Protein AF-A0A0F7FVS0-F1 (afdb_monomer)

Structure (mmCIF, N/CA/C/O backbone):
data_AF-A0A0F7FVS0-F1
#
_entry.id   AF-A0A0F7FVS0-F1
#
loop_
_atom_site.group_PDB
_atom_site.id
_atom_site.type_symbol
_atom_site.label_atom_id
_atom_site.label_alt_id
_atom_site.label_comp_id
_atom_site.label_asym_id
_atom_site.label_entity_id
_atom_site.label_seq_id
_atom_site.pdbx_PDB_ins_code
_atom_site.Cartn_x
_atom_site.Cartn_y
_atom_site.Cartn_z
_atom_site.occupancy
_atom_site.B_iso_or_equiv
_atom_site.auth_seq_id
_atom_site.auth_comp_id
_atom_site.auth_asym_id
_atom_site.auth_atom_id
_atom_site.pdbx_PDB_model_num
ATOM 1 N N . MET A 1 1 ? -10.730 -11.096 7.625 1.00 61.12 1 MET A N 1
ATOM 2 C CA . MET A 1 1 ? -10.002 -10.429 6.527 1.00 61.12 1 MET A CA 1
ATOM 3 C C . MET A 1 1 ? -10.163 -11.273 5.285 1.00 61.12 1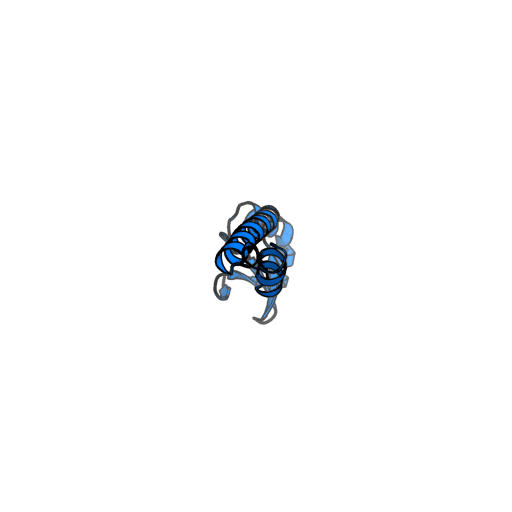 MET A C 1
ATOM 5 O O . MET A 1 1 ? -9.920 -12.472 5.347 1.00 61.12 1 MET A O 1
ATOM 9 N N . THR A 1 2 ? -10.629 -10.656 4.208 1.00 67.88 2 THR A N 1
ATOM 10 C CA . THR A 1 2 ? -10.782 -11.298 2.899 1.00 67.88 2 THR A CA 1
ATOM 11 C C . THR A 1 2 ? -9.528 -10.992 2.087 1.00 67.88 2 THR A C 1
ATOM 13 O O . THR A 1 2 ? -8.969 -9.907 2.224 1.00 67.88 2 THR A O 1
ATOM 16 N N . GLN A 1 3 ? -9.053 -11.934 1.279 1.00 69.75 3 GLN A N 1
ATOM 17 C CA . GLN A 1 3 ? -7.882 -11.733 0.426 1.00 69.75 3 GLN A CA 1
ATOM 18 C C . GLN A 1 3 ? -8.343 -11.530 -1.023 1.00 69.75 3 GLN A C 1
ATOM 20 O O . GLN A 1 3 ? -9.130 -12.325 -1.537 1.00 69.75 3 GLN A O 1
ATOM 25 N N . LEU A 1 4 ? -7.882 -10.459 -1.671 1.00 66.19 4 LEU A N 1
ATOM 26 C CA . LEU A 1 4 ? -8.157 -10.141 -3.074 1.00 66.19 4 LEU A CA 1
ATOM 27 C C . LEU A 1 4 ? -6.846 -10.182 -3.862 1.00 66.19 4 LEU A C 1
ATOM 29 O O . LEU A 1 4 ? -6.116 -9.197 -3.940 1.00 66.19 4 LEU A O 1
ATOM 33 N N . GLY A 1 5 ? -6.542 -11.344 -4.445 1.00 73.31 5 GLY A N 1
ATOM 34 C CA . GLY A 1 5 ? -5.258 -11.567 -5.111 1.00 73.31 5 GLY A CA 1
ATOM 35 C C . GLY A 1 5 ? -4.099 -11.530 -4.101 1.00 73.31 5 GLY A C 1
ATOM 36 O O . GLY A 1 5 ? -4.167 -12.263 -3.109 1.00 73.31 5 GLY A O 1
ATOM 37 N N . PRO A 1 6 ? -3.046 -10.717 -4.319 1.00 73.19 6 PRO A N 1
ATOM 38 C CA . PRO A 1 6 ? -1.963 -10.564 -3.344 1.00 73.19 6 PRO A CA 1
ATOM 39 C C . PRO A 1 6 ? -2.369 -9.704 -2.136 1.00 73.19 6 PRO A C 1
ATOM 41 O O . PRO A 1 6 ? -1.712 -9.748 -1.104 1.00 73.19 6 PRO A O 1
ATOM 44 N N . TRP A 1 7 ? -3.471 -8.952 -2.223 1.00 78.94 7 TRP A N 1
ATOM 45 C CA . TRP A 1 7 ? -3.795 -7.932 -1.231 1.00 78.94 7 TRP A CA 1
ATOM 46 C C . TRP A 1 7 ? -4.716 -8.436 -0.125 1.00 78.94 7 TRP A C 1
ATOM 48 O O . TRP A 1 7 ? -5.760 -9.051 -0.371 1.00 78.94 7 TRP A O 1
ATOM 58 N N . ALA A 1 8 ? -4.378 -8.074 1.110 1.00 86.31 8 ALA A N 1
ATOM 59 C CA . ALA A 1 8 ? -5.337 -8.058 2.203 1.00 86.31 8 ALA A CA 1
ATOM 60 C C . ALA A 1 8 ? -6.427 -7.014 1.913 1.00 86.31 8 ALA A C 1
ATOM 62 O O . ALA A 1 8 ? -6.109 -5.903 1.501 1.00 86.31 8 ALA A O 1
ATOM 63 N N . ALA A 1 9 ? -7.699 -7.347 2.135 1.00 89.50 9 ALA A N 1
ATOM 64 C CA . ALA A 1 9 ? -8.820 -6.451 1.866 1.00 89.50 9 ALA A CA 1
ATOM 65 C C . ALA A 1 9 ? -9.636 -6.134 3.126 1.00 89.50 9 ALA A C 1
ATOM 67 O O . ALA A 1 9 ? -9.939 -7.020 3.937 1.00 89.50 9 ALA A O 1
ATOM 68 N N . ILE A 1 10 ? -10.013 -4.862 3.246 1.00 90.75 10 ILE A N 1
ATOM 69 C CA . ILE A 1 10 ? -10.884 -4.302 4.283 1.00 90.75 10 ILE A CA 1
ATOM 70 C C . ILE A 1 10 ? -11.987 -3.476 3.604 1.00 90.75 10 ILE A C 1
ATOM 72 O O . ILE A 1 10 ? -11.742 -2.834 2.579 1.00 90.75 10 ILE A O 1
ATOM 76 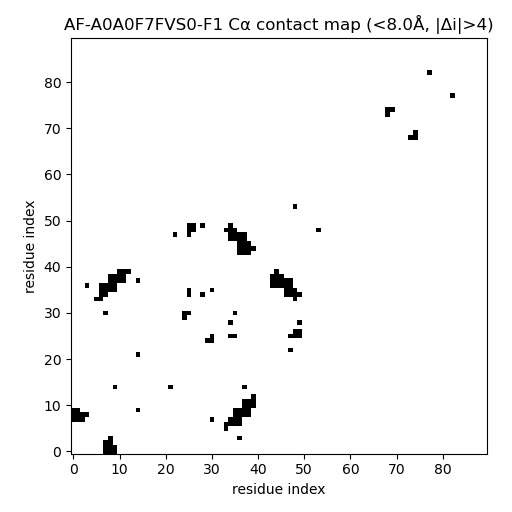N N . ASP A 1 11 ? -13.212 -3.515 4.133 1.00 92.38 11 ASP A N 1
ATOM 77 C CA . ASP A 1 11 ? -14.285 -2.638 3.656 1.00 92.38 11 ASP A CA 1
ATOM 78 C C . ASP A 1 11 ? -14.010 -1.187 4.076 1.00 92.38 11 ASP A C 1
ATOM 80 O O . ASP A 1 11 ? -13.503 -0.918 5.161 1.00 92.38 11 ASP A O 1
ATOM 84 N N . VAL A 1 12 ? -14.301 -0.231 3.202 1.00 92.44 12 VAL A N 1
ATOM 85 C CA . VAL A 1 12 ? -14.001 1.183 3.420 1.00 92.44 12 VAL A CA 1
ATOM 86 C C . VAL A 1 12 ? -14.797 1.779 4.583 1.00 92.44 12 VAL A C 1
ATOM 88 O O . VAL A 1 12 ? -14.298 2.704 5.221 1.00 92.44 12 VAL A O 1
ATOM 91 N N . GLU A 1 13 ? -15.994 1.265 4.885 1.00 91.06 13 GLU A N 1
ATOM 92 C CA . GLU A 1 13 ? -16.738 1.682 6.079 1.00 91.06 13 GLU A CA 1
ATOM 93 C C . GLU A 1 13 ? -16.034 1.173 7.341 1.00 91.06 13 GLU A C 1
ATOM 95 O O . GLU A 1 13 ? -15.748 1.967 8.236 1.00 91.06 13 GLU A O 1
ATOM 100 N N . ASP A 1 14 ? -15.625 -0.101 7.352 1.00 89.56 14 ASP A N 1
ATOM 101 C CA . ASP A 1 14 ? -14.855 -0.687 8.455 1.00 89.56 14 ASP A CA 1
ATOM 102 C C . ASP A 1 14 ? -13.493 -0.005 8.628 1.00 89.56 14 ASP A C 1
ATOM 104 O O . ASP A 1 14 ? -12.987 0.104 9.738 1.00 89.56 14 ASP A O 1
ATOM 108 N N . ALA A 1 15 ? -12.854 0.447 7.546 1.00 89.06 15 ALA A N 1
ATOM 109 C CA . ALA A 1 15 ? -11.593 1.183 7.617 1.00 89.06 15 ALA A CA 1
ATOM 110 C C . ALA A 1 15 ? -11.769 2.582 8.211 1.00 89.06 15 ALA A C 1
ATOM 112 O O . ALA A 1 15 ? -10.835 3.107 8.813 1.00 89.06 15 ALA A O 1
ATOM 113 N N . ARG A 1 16 ? -12.938 3.205 8.026 1.00 88.69 16 ARG A N 1
ATOM 114 C CA . ARG A 1 16 ? -13.174 4.600 8.414 1.00 88.69 16 ARG A CA 1
ATOM 115 C C . ARG A 1 16 ? -13.098 4.794 9.922 1.00 88.69 16 ARG A C 1
ATOM 117 O O . ARG A 1 16 ? -12.542 5.793 10.371 1.00 88.69 16 ARG A O 1
ATOM 124 N N . ASP A 1 17 ? -13.601 3.822 10.674 1.00 89.44 17 ASP A N 1
ATOM 125 C CA . ASP A 1 17 ? -13.670 3.882 12.136 1.00 89.44 17 ASP A CA 1
ATOM 126 C C . ASP A 1 17 ? -12.314 3.621 12.817 1.00 89.44 17 ASP A C 1
ATOM 128 O O . ASP A 1 17 ? -12.094 4.043 13.948 1.00 89.44 17 ASP A O 1
ATOM 132 N N . GLN A 1 18 ? -11.376 2.987 12.111 1.00 89.44 18 GLN A N 1
ATOM 133 C CA . GLN A 1 18 ? -10.056 2.566 12.614 1.00 89.44 18 GLN A CA 1
ATOM 134 C C . GLN A 1 18 ? -8.917 3.068 11.715 1.00 89.44 18 GLN A C 1
ATOM 136 O O . GLN A 1 18 ? -7.825 2.500 11.698 1.00 89.44 18 GLN A O 1
ATOM 141 N N . LEU A 1 19 ? -9.150 4.144 10.954 1.00 88.00 19 LEU A N 1
ATOM 142 C CA . LEU A 1 19 ? -8.192 4.648 9.968 1.00 88.00 19 LEU A CA 1
ATOM 143 C C . LEU A 1 19 ? -6.808 4.958 10.575 1.00 88.00 19 LEU A C 1
ATOM 145 O O . LEU A 1 19 ? -5.816 4.568 9.964 1.00 88.00 19 LEU A O 1
ATOM 149 N N . PRO A 1 20 ? -6.688 5.585 11.766 1.00 90.56 20 PRO A N 1
ATOM 150 C CA . PRO A 1 20 ? -5.379 5.848 12.368 1.00 90.56 20 PRO A CA 1
ATOM 151 C C . PRO A 1 20 ? -4.598 4.568 12.693 1.00 90.56 20 PRO A C 1
ATOM 153 O O . PRO A 1 20 ? -3.414 4.465 12.380 1.00 90.56 20 PRO A O 1
ATOM 156 N N . GLU A 1 21 ? -5.264 3.570 13.273 1.00 90.38 21 GLU A N 1
ATOM 157 C CA . GLU A 1 21 ? -4.651 2.279 13.609 1.00 90.38 21 GLU A CA 1
ATOM 158 C C . GLU A 1 21 ? -4.311 1.483 12.349 1.00 90.38 21 GLU A C 1
ATOM 160 O O . GLU A 1 21 ? -3.273 0.828 12.281 1.00 90.38 21 GLU A O 1
ATOM 165 N N . LEU A 1 22 ? -5.158 1.570 11.322 1.00 89.50 22 LEU A N 1
ATOM 166 C CA . LEU A 1 22 ? -4.914 0.951 10.029 1.00 89.50 22 LEU A CA 1
ATOM 167 C C . LEU A 1 22 ? -3.670 1.540 9.354 1.00 89.50 22 LEU A C 1
ATOM 169 O O . LEU A 1 22 ? -2.843 0.779 8.862 1.00 89.50 22 LEU A O 1
ATOM 173 N N . LEU A 1 23 ? -3.512 2.867 9.366 1.00 88.88 23 LEU A N 1
ATOM 174 C CA . LEU A 1 23 ? -2.333 3.542 8.819 1.00 88.88 23 LEU A CA 1
ATOM 175 C C . LEU A 1 23 ? -1.056 3.147 9.566 1.00 88.88 23 LEU A C 1
ATOM 177 O O . LEU A 1 23 ? -0.063 2.824 8.919 1.00 88.88 23 LEU A O 1
ATOM 181 N N . GLN A 1 24 ? -1.097 3.100 10.903 1.00 89.69 24 GLN A N 1
ATOM 182 C CA . GLN A 1 24 ? 0.046 2.645 11.700 1.00 89.69 24 GLN A CA 1
ATOM 183 C C . GLN A 1 24 ? 0.430 1.208 11.338 1.00 89.69 24 GLN A C 1
ATOM 185 O O . GLN A 1 24 ? 1.589 0.918 11.082 1.00 89.69 24 GLN A O 1
ATOM 190 N N . ARG A 1 25 ? -0.554 0.311 11.219 1.00 88.62 25 ARG A N 1
ATOM 191 C CA . ARG A 1 25 ? -0.317 -1.081 10.819 1.00 88.62 25 ARG A CA 1
ATOM 192 C C . ARG A 1 25 ? 0.258 -1.212 9.409 1.00 88.62 25 ARG A C 1
ATOM 194 O O . ARG A 1 25 ? 1.021 -2.140 9.163 1.00 88.62 25 ARG A O 1
ATOM 201 N N . VAL A 1 26 ? -0.122 -0.334 8.482 1.00 88.56 26 VAL A N 1
ATOM 202 C CA . VAL A 1 26 ? 0.466 -0.295 7.133 1.00 88.56 26 VAL A CA 1
ATOM 203 C C . VAL A 1 26 ? 1.931 0.135 7.198 1.00 88.56 26 VAL A C 1
ATOM 205 O O . VAL A 1 26 ? 2.759 -0.543 6.598 1.00 88.56 26 VAL A O 1
ATOM 208 N N . ALA A 1 27 ? 2.247 1.183 7.963 1.00 85.38 27 ALA A N 1
ATOM 209 C CA . ALA A 1 27 ? 3.622 1.646 8.178 1.00 85.38 27 ALA A CA 1
ATOM 210 C C . ALA A 1 27 ? 4.489 0.599 8.906 1.00 85.38 27 ALA A C 1
ATOM 212 O O . ALA A 1 27 ? 5.643 0.386 8.566 1.00 85.38 27 ALA A O 1
ATOM 213 N N . ASP A 1 28 ? 3.912 -0.140 9.855 1.00 87.31 28 ASP A N 1
ATOM 214 C CA . ASP A 1 28 ? 4.610 -1.216 10.569 1.00 87.31 28 ASP A CA 1
ATOM 215 C C . ASP A 1 28 ? 4.773 -2.496 9.713 1.00 87.31 28 ASP A C 1
ATOM 217 O O . ASP A 1 28 ? 5.280 -3.513 10.192 1.00 87.31 28 ASP A O 1
ATOM 221 N N . GLY A 1 29 ? 4.299 -2.496 8.460 1.00 81.62 29 GLY A N 1
ATOM 222 C CA . GLY A 1 29 ? 4.400 -3.639 7.550 1.00 81.62 29 GLY A CA 1
ATOM 223 C C . GLY A 1 29 ? 3.469 -4.810 7.889 1.00 81.62 29 GLY A C 1
ATOM 224 O O . GLY A 1 29 ? 3.673 -5.926 7.410 1.00 81.62 29 GLY A O 1
ATOM 225 N N . ALA A 1 30 ? 2.413 -4.593 8.679 1.00 83.12 30 ALA A N 1
ATOM 226 C CA . ALA A 1 30 ? 1.518 -5.655 9.152 1.00 83.12 30 ALA A CA 1
ATOM 227 C C . ALA A 1 30 ? 0.733 -6.371 8.034 1.00 83.12 30 ALA A C 1
ATOM 229 O O . ALA A 1 30 ? 0.133 -7.419 8.280 1.00 83.12 30 ALA A O 1
ATOM 230 N N . PHE A 1 31 ? 0.708 -5.805 6.825 1.00 79.31 31 PHE A N 1
ATOM 231 C CA . PHE A 1 31 ? 0.056 -6.373 5.641 1.00 79.31 31 PHE A CA 1
ATOM 232 C C . PHE A 1 31 ? 1.059 -6.872 4.586 1.00 79.31 31 PHE A C 1
ATOM 234 O O . PHE A 1 31 ? 0.673 -7.132 3.450 1.00 79.31 31 PHE A O 1
ATOM 241 N N . GLY A 1 32 ? 2.332 -7.036 4.960 1.00 72.88 32 GLY A N 1
ATOM 242 C CA . GLY A 1 32 ? 3.394 -7.453 4.048 1.00 72.88 32 GLY A CA 1
ATOM 243 C C . GLY A 1 32 ? 3.837 -6.339 3.098 1.00 72.88 32 GLY A C 1
ATOM 244 O O . GLY A 1 32 ? 3.679 -5.147 3.381 1.00 72.88 32 GLY A O 1
ATOM 245 N N . ASP A 1 33 ? 4.420 -6.733 1.967 1.00 67.75 33 ASP A N 1
ATOM 246 C CA . ASP A 1 33 ? 5.002 -5.797 0.997 1.00 67.75 33 ASP A CA 1
ATOM 247 C C . ASP A 1 33 ? 3.989 -5.123 0.078 1.00 67.75 33 ASP A C 1
ATOM 249 O O . ASP A 1 33 ? 4.263 -4.055 -0.461 1.00 67.75 33 ASP A O 1
ATOM 253 N N . ASP A 1 34 ? 2.777 -5.665 0.010 1.00 73.25 34 ASP A N 1
ATOM 254 C CA . ASP A 1 34 ? 1.775 -5.250 -0.967 1.00 73.25 34 ASP A CA 1
ATOM 255 C C . ASP A 1 34 ? 0.744 -4.239 -0.425 1.00 73.25 34 ASP A C 1
ATOM 257 O O . ASP A 1 34 ? -0.078 -3.720 -1.185 1.00 73.25 34 ASP A O 1
ATOM 261 N N . GLY A 1 35 ? 0.769 -3.945 0.881 1.00 85.19 35 GLY A N 1
ATOM 262 C CA . GLY A 1 35 ? -0.179 -3.040 1.539 1.00 85.19 35 GLY A CA 1
ATOM 263 C C . GLY A 1 35 ? -1.582 -3.632 1.732 1.00 85.19 35 GLY A C 1
ATOM 264 O O . GLY A 1 35 ? -1.773 -4.847 1.778 1.00 85.19 35 GLY A O 1
ATOM 265 N N . VAL A 1 36 ? -2.590 -2.766 1.890 1.00 90.69 36 VAL A N 1
ATOM 266 C CA . VAL A 1 36 ? -3.986 -3.169 2.148 1.00 90.69 36 VAL A CA 1
ATOM 267 C C . VAL A 1 36 ? -4.960 -2.499 1.181 1.00 90.69 36 VAL A C 1
ATOM 269 O O . VAL A 1 36 ? -4.943 -1.285 0.981 1.00 90.69 36 VAL A O 1
ATOM 272 N N . ALA A 1 37 ? -5.844 -3.292 0.581 1.00 92.38 37 ALA A N 1
ATOM 273 C CA . ALA A 1 37 ? -6.895 -2.826 -0.311 1.00 92.38 37 ALA A CA 1
ATOM 274 C C . ALA A 1 37 ? -8.127 -2.362 0.482 1.00 92.38 37 ALA A C 1
ATOM 276 O O . ALA A 1 37 ? -8.699 -3.111 1.276 1.00 92.38 37 ALA A O 1
ATOM 277 N N . LEU A 1 38 ? -8.573 -1.138 0.206 1.00 93.25 38 LEU A N 1
ATOM 278 C CA . LEU A 1 38 ? -9.866 -0.618 0.634 1.00 93.25 38 LEU A CA 1
ATOM 279 C C . LEU A 1 38 ? -10.921 -0.983 -0.402 1.00 93.25 38 LEU A C 1
ATOM 281 O O . LEU A 1 38 ? -10.776 -0.688 -1.593 1.00 93.25 38 LEU A O 1
ATOM 285 N N . THR A 1 39 ? -11.994 -1.611 0.059 1.00 93.44 39 THR A N 1
ATOM 286 C CA . THR A 1 39 ? -13.040 -2.161 -0.800 1.00 93.44 39 THR A CA 1
ATOM 287 C C . THR A 1 39 ? -14.413 -1.611 -0.457 1.00 93.44 39 THR A C 1
ATOM 289 O O . THR A 1 39 ? -14.639 -1.136 0.646 1.00 93.44 39 THR A O 1
ATOM 292 N N . ARG A 1 40 ? -15.338 -1.657 -1.411 1.00 93.25 40 ARG A N 1
ATOM 293 C CA . ARG A 1 40 ? -16.773 -1.483 -1.164 1.00 93.25 40 ARG A CA 1
ATOM 294 C C . ARG A 1 40 ? -17.526 -2.383 -2.123 1.00 93.25 40 ARG A C 1
ATOM 296 O O . ARG A 1 40 ? -17.187 -2.422 -3.308 1.00 93.25 40 ARG A O 1
ATOM 303 N N . ASP A 1 41 ? -18.501 -3.130 -1.620 1.00 89.69 41 ASP A N 1
ATOM 304 C CA . ASP A 1 41 ? -19.288 -4.080 -2.419 1.00 89.69 41 ASP A CA 1
ATOM 305 C C . ASP A 1 41 ? -18.402 -5.062 -3.220 1.00 89.69 41 ASP A C 1
ATOM 307 O O . ASP A 1 41 ? -18.664 -5.382 -4.381 1.00 89.69 41 ASP A O 1
ATOM 311 N N . GLY A 1 42 ? -17.284 -5.491 -2.620 1.00 83.75 42 GLY A N 1
ATOM 312 C CA . GLY A 1 42 ? -16.314 -6.402 -3.239 1.00 83.75 42 GLY A CA 1
ATOM 313 C C . GLY A 1 42 ? -15.440 -5.786 -4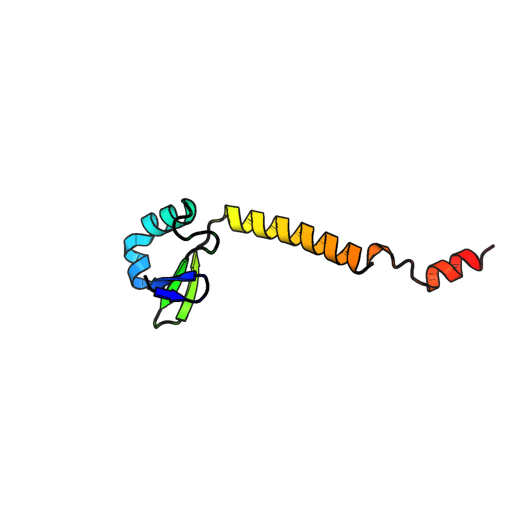.340 1.00 83.75 42 GLY A C 1
ATOM 314 O O . GLY A 1 42 ? -14.680 -6.508 -4.984 1.00 83.75 42 GLY A O 1
ATOM 315 N N . ARG A 1 43 ? -15.517 -4.469 -4.572 1.00 87.12 43 ARG A N 1
ATOM 316 C CA . ARG A 1 43 ? -14.666 -3.747 -5.530 1.00 87.12 43 ARG A CA 1
ATOM 317 C C . ARG A 1 43 ? -13.563 -2.993 -4.809 1.00 87.12 43 ARG A C 1
ATOM 319 O O . ARG A 1 43 ? 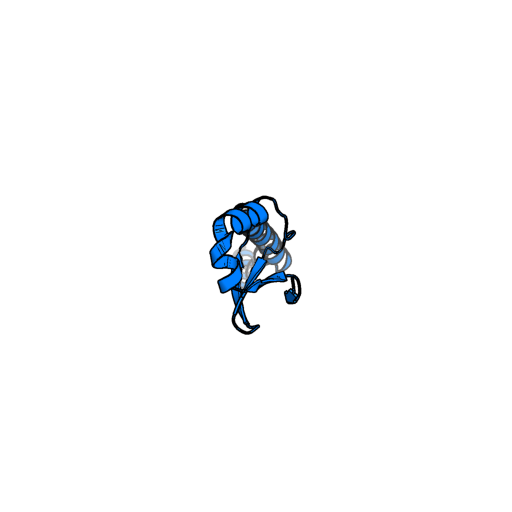-13.829 -2.332 -3.812 1.00 87.12 43 ARG A O 1
ATOM 326 N N . ILE A 1 44 ? -12.346 -3.046 -5.347 1.00 90.50 44 ILE A N 1
ATOM 327 C CA . ILE A 1 44 ? -11.218 -2.251 -4.851 1.00 90.50 44 ILE A CA 1
ATOM 328 C C . ILE A 1 44 ? -11.444 -0.788 -5.237 1.00 90.50 44 ILE A C 1
ATOM 330 O O . ILE A 1 44 ? -11.648 -0.477 -6.410 1.00 90.50 44 ILE A O 1
ATOM 334 N N . LEU A 1 45 ? -11.412 0.097 -4.243 1.00 92.31 45 LEU A N 1
ATOM 335 C CA . LEU A 1 45 ? -11.507 1.545 -4.421 1.00 92.31 45 LEU A CA 1
ATOM 336 C C . LEU A 1 45 ? -10.136 2.217 -4.324 1.00 92.31 45 LEU A C 1
ATOM 338 O O . LEU A 1 45 ? -9.860 3.157 -5.064 1.00 92.31 45 LEU A O 1
ATOM 342 N N . ALA A 1 46 ? -9.293 1.743 -3.406 1.00 90.00 46 ALA A N 1
ATOM 343 C CA . ALA A 1 46 ? -7.957 2.273 -3.162 1.00 90.00 46 ALA A CA 1
ATOM 344 C C . ALA A 1 46 ? -7.055 1.203 -2.535 1.00 90.00 46 ALA A C 1
ATOM 346 O O . ALA A 1 46 ? -7.544 0.198 -2.019 1.00 90.00 46 ALA A O 1
ATOM 347 N N . VAL A 1 47 ? -5.744 1.442 -2.548 1.00 89.44 47 VAL A N 1
ATOM 348 C CA . VAL A 1 47 ? -4.754 0.638 -1.823 1.00 89.44 47 VAL A CA 1
ATOM 349 C C . VAL A 1 47 ? -3.952 1.578 -0.931 1.00 89.44 47 VAL A C 1
ATOM 351 O O . VAL A 1 47 ? -3.471 2.611 -1.397 1.00 89.44 47 VAL A O 1
ATOM 354 N N . LEU A 1 48 ? -3.853 1.239 0.351 1.00 89.25 48 LEU A N 1
ATOM 355 C CA . LEU A 1 48 ? -2.987 1.912 1.310 1.00 89.25 48 LEU A CA 1
ATOM 356 C C . LEU A 1 48 ? -1.651 1.173 1.350 1.00 89.25 48 LEU A C 1
ATOM 358 O O . LEU A 1 48 ? -1.610 -0.032 1.603 1.00 89.25 48 LEU A O 1
ATOM 362 N N . VAL A 1 49 ? -0.576 1.911 1.108 1.00 87.69 49 VAL A N 1
ATOM 363 C CA . VAL A 1 49 ? 0.804 1.420 1.109 1.00 87.69 49 VAL A CA 1
ATOM 364 C C . VAL A 1 49 ? 1.675 2.371 1.917 1.00 87.69 49 VAL A C 1
ATOM 366 O O . VAL A 1 49 ? 1.336 3.548 2.070 1.00 87.69 49 VAL A O 1
ATOM 369 N N . ASP A 1 50 ? 2.789 1.857 2.421 1.00 84.56 50 ASP A N 1
ATOM 370 C CA . ASP 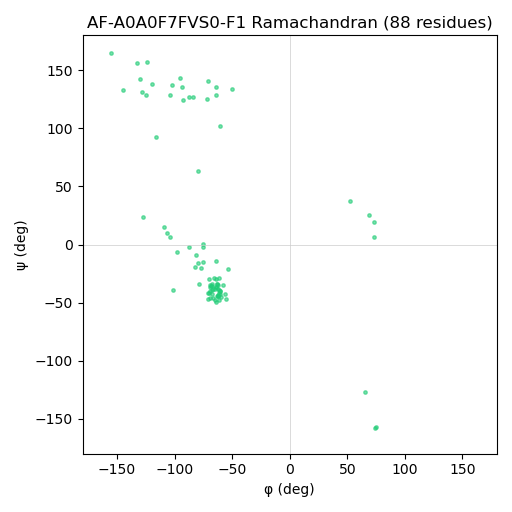A 1 50 ? 3.821 2.672 3.051 1.00 84.56 50 ASP A CA 1
ATOM 371 C C . ASP A 1 50 ? 4.439 3.632 2.009 1.00 84.56 50 ASP A C 1
ATOM 373 O O . ASP A 1 50 ? 4.809 3.177 0.919 1.00 84.56 50 ASP A O 1
ATOM 377 N N . PRO A 1 51 ? 4.524 4.948 2.282 1.00 78.25 51 PRO A N 1
ATOM 378 C CA . PRO A 1 51 ? 5.171 5.892 1.379 1.00 78.25 51 PRO A CA 1
ATOM 379 C C . PRO A 1 51 ? 6.639 5.558 1.076 1.00 78.25 51 PRO A C 1
ATOM 381 O O . PRO A 1 51 ? 7.040 5.770 -0.068 1.00 78.25 51 PRO A O 1
ATOM 384 N N . GLU A 1 52 ? 7.415 5.010 2.018 1.00 77.88 52 GLU A N 1
ATOM 385 C CA . GLU A 1 52 ? 8.824 4.647 1.771 1.00 77.88 52 GLU A CA 1
ATOM 386 C C . GLU A 1 52 ? 8.923 3.572 0.677 1.00 77.88 52 GLU A C 1
ATOM 388 O O . GLU A 1 52 ? 9.715 3.686 -0.257 1.00 77.88 52 GLU A O 1
ATOM 393 N N . LYS A 1 53 ? 7.986 2.614 0.665 1.00 71.00 53 LYS A N 1
ATOM 394 C CA . LYS A 1 53 ? 7.907 1.589 -0.391 1.00 71.00 53 LYS A CA 1
ATOM 395 C C . LYS A 1 53 ? 7.600 2.171 -1.771 1.00 71.00 53 LYS A C 1
ATOM 397 O O . LYS A 1 53 ? 8.008 1.609 -2.785 1.00 71.00 53 LYS A O 1
ATOM 402 N N . ILE A 1 54 ? 6.873 3.289 -1.856 1.00 71.12 54 ILE A N 1
ATOM 403 C CA . ILE A 1 54 ? 6.640 3.959 -3.146 1.00 71.12 54 ILE A CA 1
ATOM 404 C C . ILE A 1 54 ? 7.950 4.537 -3.695 1.00 71.12 54 ILE A C 1
ATOM 406 O O . ILE A 1 54 ? 8.120 4.577 -4.917 1.00 71.12 54 ILE A O 1
ATOM 410 N N . GLU A 1 55 ? 8.847 5.005 -2.829 1.00 71.62 55 GLU A N 1
ATOM 411 C CA . GLU A 1 55 ? 10.162 5.506 -3.235 1.00 71.62 55 GLU A CA 1
ATOM 412 C C . GLU A 1 55 ? 11.062 4.351 -3.682 1.00 71.62 55 GLU A C 1
ATOM 414 O O . GLU A 1 55 ? 11.559 4.395 -4.810 1.00 71.62 55 GLU A O 1
ATOM 419 N N . ASP A 1 56 ? 11.121 3.264 -2.909 1.00 72.12 56 ASP A N 1
ATOM 420 C CA . ASP A 1 56 ? 11.882 2.056 -3.255 1.00 72.12 56 ASP A CA 1
ATOM 421 C C . ASP A 1 56 ? 11.476 1.486 -4.626 1.00 72.12 56 ASP A C 1
ATOM 423 O O . ASP A 1 56 ? 12.317 1.237 -5.494 1.00 72.12 56 ASP A O 1
ATOM 427 N N . ILE A 1 57 ? 10.167 1.359 -4.884 1.00 68.62 57 ILE A N 1
ATOM 428 C CA . ILE A 1 57 ? 9.646 0.867 -6.171 1.00 68.62 57 ILE A CA 1
ATOM 429 C C . ILE A 1 57 ? 10.039 1.798 -7.330 1.00 68.62 57 ILE A C 1
ATOM 431 O O . ILE A 1 57 ? 10.260 1.342 -8.458 1.00 68.62 57 ILE A O 1
ATOM 435 N N . ARG A 1 58 ? 10.112 3.117 -7.105 1.00 67.88 58 ARG A N 1
ATOM 436 C CA . ARG A 1 58 ? 10.540 4.065 -8.150 1.00 67.88 58 ARG A CA 1
ATOM 437 C C . ARG A 1 58 ? 12.02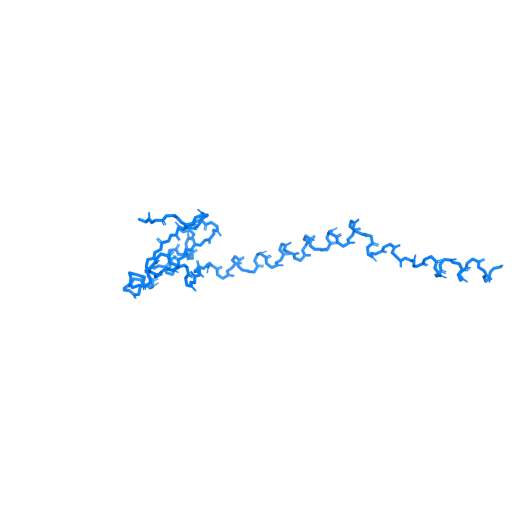3 3.928 -8.454 1.00 67.88 58 ARG A C 1
ATOM 439 O O . ARG A 1 58 ? 12.390 3.977 -9.631 1.00 67.88 58 ARG A O 1
ATOM 446 N N . GLU A 1 59 ? 12.849 3.766 -7.429 1.00 72.19 59 GLU A N 1
ATOM 447 C CA . GLU A 1 59 ? 14.289 3.582 -7.587 1.00 72.19 59 GLU A CA 1
ATOM 448 C C . GLU A 1 59 ? 14.603 2.268 -8.307 1.00 72.19 59 GLU A C 1
ATOM 450 O O . GLU A 1 59 ? 15.312 2.272 -9.319 1.00 72.19 59 GLU A O 1
ATOM 455 N N . GLU A 1 60 ? 13.987 1.164 -7.879 1.00 76.62 60 GLU A N 1
ATOM 456 C CA . GLU A 1 60 ? 14.159 -0.147 -8.508 1.00 76.62 60 GLU A CA 1
ATOM 457 C C . GLU A 1 60 ? 13.714 -0.129 -9.977 1.00 76.62 60 GLU A C 1
ATOM 459 O O . GLU A 1 60 ? 14.419 -0.619 -10.865 1.00 76.62 60 GLU A O 1
ATOM 464 N N . ARG A 1 61 ? 12.582 0.519 -10.281 1.00 70.81 61 ARG A N 1
ATOM 465 C CA . ARG A 1 61 ? 12.108 0.658 -11.663 1.00 70.81 61 ARG A CA 1
ATOM 466 C C . ARG A 1 61 ? 13.091 1.437 -12.537 1.00 70.81 61 ARG A C 1
ATOM 468 O O . ARG A 1 61 ? 13.271 1.073 -13.698 1.00 70.81 61 ARG A O 1
ATOM 475 N N . SER A 1 62 ? 13.712 2.486 -12.002 1.00 74.31 62 SER A N 1
ATOM 476 C CA . SER A 1 62 ? 14.723 3.274 -12.716 1.00 74.31 62 SER A CA 1
ATOM 477 C C . SER A 1 62 ? 15.949 2.424 -13.072 1.00 74.31 62 SER A C 1
ATOM 479 O O . SER A 1 62 ? 16.422 2.446 -14.214 1.00 74.31 62 SER A O 1
ATOM 481 N N . LEU A 1 63 ? 16.418 1.606 -12.124 1.00 75.00 63 LEU A N 1
ATOM 482 C CA . LEU A 1 63 ? 17.535 0.682 -12.330 1.00 75.00 63 LEU A CA 1
ATOM 483 C C . LEU A 1 63 ? 17.203 -0.384 -13.380 1.00 75.00 63 LEU A C 1
ATOM 485 O O . LEU A 1 63 ? 17.950 -0.552 -14.345 1.00 75.00 63 LEU A O 1
ATOM 489 N N . LEU A 1 64 ? 16.048 -1.041 -13.249 1.00 76.62 64 LEU A N 1
ATOM 490 C CA . LEU A 1 64 ? 15.607 -2.079 -14.183 1.00 76.62 64 LEU A CA 1
ATOM 491 C C . LEU A 1 64 ? 15.363 -1.530 -15.594 1.00 76.62 64 LEU A C 1
ATOM 493 O O . LEU A 1 64 ? 15.664 -2.204 -16.577 1.00 76.62 64 LEU A O 1
ATOM 497 N N . GLN A 1 65 ? 14.842 -0.306 -15.726 1.00 72.12 65 GLN A N 1
ATOM 498 C CA . GLN A 1 65 ? 14.689 0.350 -17.028 1.00 72.12 65 GLN A CA 1
ATOM 499 C C . GLN A 1 65 ? 16.040 0.690 -17.656 1.00 72.12 65 GLN A C 1
ATOM 501 O O . GLN A 1 65 ? 16.235 0.414 -18.836 1.00 72.12 65 GLN A O 1
ATOM 506 N N . SER A 1 66 ? 16.990 1.195 -16.868 1.00 69.88 66 SER A N 1
ATOM 507 C CA . SER A 1 66 ? 18.350 1.476 -17.344 1.00 69.88 66 SER A CA 1
ATOM 508 C C . SER A 1 66 ? 19.051 0.206 -17.843 1.00 69.88 66 SER A C 1
ATOM 510 O O . SER A 1 66 ? 19.735 0.213 -18.868 1.00 69.88 66 SER A O 1
ATOM 512 N N . GLU A 1 67 ? 18.858 -0.916 -17.148 1.00 75.25 67 GLU A N 1
ATOM 513 C CA . GLU A 1 67 ? 19.387 -2.211 -17.571 1.00 75.25 67 GLU A CA 1
ATOM 514 C C . GLU A 1 67 ? 18.681 -2.739 -18.827 1.00 75.25 67 GLU A C 1
ATOM 516 O O . GLU A 1 67 ? 19.337 -3.229 -19.748 1.00 75.25 67 GLU A O 1
ATOM 521 N N . LEU A 1 68 ? 17.360 -2.566 -18.923 1.00 75.25 68 LEU A N 1
ATOM 522 C CA . LEU A 1 68 ? 16.590 -2.913 -20.115 1.00 75.25 68 LEU A CA 1
ATOM 523 C C . LEU A 1 68 ? 17.041 -2.107 -21.341 1.00 75.25 68 LEU A C 1
ATOM 525 O O . LEU A 1 68 ? 17.168 -2.683 -22.420 1.00 75.25 68 LEU A O 1
ATOM 529 N N . ASP A 1 69 ? 17.308 -0.810 -21.192 1.00 72.25 69 ASP A N 1
ATOM 530 C CA . ASP A 1 69 ? 17.775 0.061 -22.277 1.00 72.25 69 ASP A CA 1
ATOM 531 C C . ASP A 1 69 ? 19.189 -0.315 -22.738 1.00 72.25 69 ASP A C 1
ATOM 533 O O . ASP A 1 69 ? 19.455 -0.384 -23.945 1.00 72.25 69 ASP A O 1
ATOM 537 N N . ARG A 1 70 ? 20.068 -0.679 -21.793 1.00 69.25 70 ARG A N 1
ATOM 538 C CA . ARG A 1 70 ? 21.391 -1.245 -22.089 1.00 69.25 70 ARG A CA 1
ATOM 539 C C . ARG A 1 70 ? 21.279 -2.564 -22.860 1.00 69.25 70 ARG A C 1
ATOM 541 O O . ARG A 1 70 ? 21.943 -2.735 -23.880 1.00 69.25 70 ARG A O 1
ATOM 548 N N . VAL A 1 71 ? 20.430 -3.489 -22.408 1.00 70.56 71 VAL A N 1
ATOM 549 C CA . VAL A 1 71 ? 20.230 -4.806 -23.046 1.00 70.56 71 VAL A CA 1
ATOM 550 C C . VAL A 1 71 ? 19.555 -4.676 -24.413 1.00 70.56 71 VAL A C 1
ATOM 552 O O . VAL A 1 71 ? 19.897 -5.404 -25.344 1.00 70.56 71 VAL A O 1
ATOM 555 N N . ARG A 1 72 ? 18.628 -3.726 -24.572 1.00 68.31 72 ARG A N 1
ATOM 556 C CA . ARG A 1 72 ? 17.980 -3.412 -25.855 1.00 68.31 72 ARG A CA 1
ATOM 557 C C . ARG A 1 72 ? 18.878 -2.623 -26.809 1.00 68.31 72 ARG A C 1
ATOM 559 O O . ARG A 1 72 ? 18.471 -2.382 -27.943 1.00 68.31 72 ARG A O 1
ATOM 566 N N . GLY A 1 73 ? 20.093 -2.267 -26.388 1.00 57.34 73 GLY A N 1
ATOM 567 C CA . GLY A 1 73 ? 21.094 -1.644 -27.244 1.00 57.34 73 GLY A CA 1
ATOM 568 C C . GLY A 1 73 ? 20.740 -0.222 -27.670 1.00 57.34 73 GLY A C 1
ATOM 569 O O . GLY A 1 73 ? 21.235 0.224 -28.704 1.00 57.34 73 GLY A O 1
ATOM 570 N N . VAL A 1 74 ? 19.917 0.500 -26.898 1.00 57.22 74 VAL A N 1
ATOM 571 C CA . VAL A 1 74 ? 19.607 1.914 -27.183 1.00 57.22 74 VAL A CA 1
ATOM 572 C C . VAL A 1 74 ? 20.887 2.766 -27.129 1.00 57.22 74 VAL A C 1
ATOM 574 O O . VAL A 1 74 ? 21.036 3.683 -27.932 1.00 57.22 74 VAL A O 1
ATOM 577 N N . ASP A 1 75 ? 21.873 2.362 -26.322 1.00 50.19 75 ASP A N 1
ATOM 578 C CA . ASP A 1 75 ? 23.217 2.965 -26.279 1.00 50.19 75 ASP A CA 1
ATOM 579 C C . ASP A 1 75 ? 24.186 2.475 -27.376 1.00 50.19 75 ASP A C 1
ATOM 581 O O . ASP A 1 75 ? 25.256 3.051 -27.550 1.00 50.19 75 ASP A O 1
ATOM 585 N N . ASN A 1 76 ? 23.833 1.445 -28.156 1.00 46.97 76 ASN A N 1
ATOM 586 C CA . ASN A 1 76 ? 24.663 0.937 -29.262 1.00 46.97 76 ASN A CA 1
ATOM 587 C C . ASN A 1 76 ? 24.157 1.351 -30.649 1.00 46.97 76 ASN A C 1
ATOM 589 O O . ASN A 1 76 ? 24.718 0.937 -31.666 1.00 46.97 76 ASN A O 1
ATOM 593 N N . ALA A 1 77 ? 23.134 2.202 -30.724 1.00 49.97 77 ALA A N 1
ATOM 594 C CA . ALA A 1 77 ? 22.710 2.795 -31.980 1.00 49.97 77 ALA A CA 1
ATOM 595 C C . ALA A 1 77 ? 23.624 3.969 -32.366 1.00 49.97 77 ALA A C 1
ATOM 597 O O . ALA A 1 77 ? 23.163 5.092 -32.564 1.00 49.97 77 ALA A O 1
ATOM 598 N N . VAL A 1 78 ? 24.914 3.694 -32.600 1.00 54.66 78 VAL A N 1
ATOM 599 C CA . VAL A 1 78 ? 25.555 4.381 -33.723 1.00 54.66 78 VAL A CA 1
ATOM 600 C C . VAL A 1 78 ? 24.743 3.942 -34.931 1.00 54.66 78 VAL A C 1
ATOM 602 O O . VAL A 1 78 ? 24.811 2.794 -35.374 1.00 54.66 78 VAL A O 1
ATOM 605 N N . SER A 1 79 ? 23.865 4.829 -35.394 1.00 59.16 79 SER A N 1
ATOM 606 C CA . SER A 1 79 ? 23.050 4.571 -36.571 1.00 59.16 79 SER A CA 1
ATOM 607 C C . SER A 1 79 ? 23.986 4.109 -37.682 1.00 59.16 79 SER A C 1
ATOM 609 O O . SER A 1 79 ? 25.017 4.735 -37.914 1.00 59.16 79 SER A O 1
ATOM 611 N N . MET A 1 80 ? 23.653 3.039 -38.403 1.00 55.81 80 MET A N 1
ATOM 612 C CA . MET A 1 80 ? 24.473 2.548 -39.522 1.00 55.81 80 MET A CA 1
ATOM 613 C C . MET A 1 80 ? 24.768 3.660 -40.554 1.00 55.81 80 MET A C 1
ATOM 615 O O . MET A 1 80 ? 25.762 3.605 -41.268 1.00 55.81 80 MET A O 1
ATOM 619 N N . LYS A 1 81 ? 23.944 4.722 -40.577 1.00 58.69 81 LYS A N 1
ATOM 620 C CA . LYS A 1 81 ? 24.192 5.963 -41.325 1.00 58.69 81 LYS A CA 1
ATOM 621 C C . LYS A 1 81 ? 25.388 6.782 -40.810 1.00 58.69 81 LYS A C 1
ATOM 623 O O . LYS A 1 81 ? 26.096 7.348 -41.632 1.00 58.69 81 LYS A O 1
ATOM 628 N N . GLN A 1 82 ? 25.616 6.855 -39.4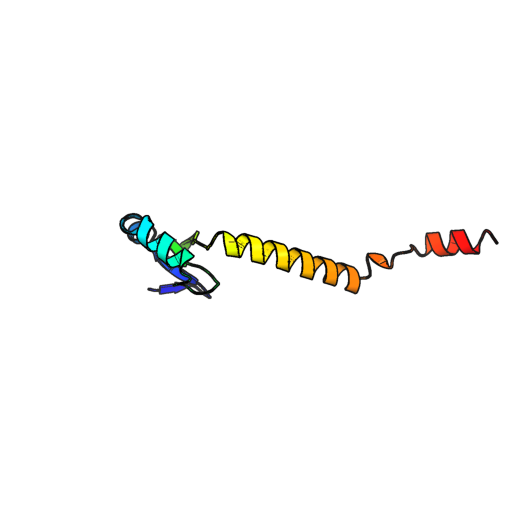98 1.00 60.59 82 GLN A N 1
ATOM 629 C CA . GLN A 1 82 ? 26.776 7.529 -38.895 1.00 60.59 82 GLN A CA 1
ATOM 630 C C . GLN A 1 82 ? 28.077 6.757 -39.148 1.00 60.59 82 GLN A C 1
ATOM 632 O O . GLN A 1 82 ? 29.056 7.367 -39.558 1.00 60.59 82 GLN A O 1
ATOM 637 N N . LEU A 1 83 ? 28.067 5.423 -39.030 1.00 62.47 83 LEU A N 1
ATOM 638 C CA . LEU A 1 83 ? 29.236 4.586 -39.360 1.00 62.47 83 LEU A CA 1
ATOM 639 C C . LEU A 1 83 ? 29.660 4.722 -40.833 1.00 62.47 83 LEU A C 1
ATOM 641 O O . LEU A 1 83 ? 30.849 4.794 -41.133 1.00 62.47 83 LEU A O 1
ATOM 645 N N . ILE A 1 84 ? 28.698 4.801 -41.761 1.00 65.38 84 ILE A N 1
ATOM 646 C CA . ILE A 1 84 ? 28.983 5.029 -43.189 1.00 65.38 84 ILE A CA 1
ATOM 647 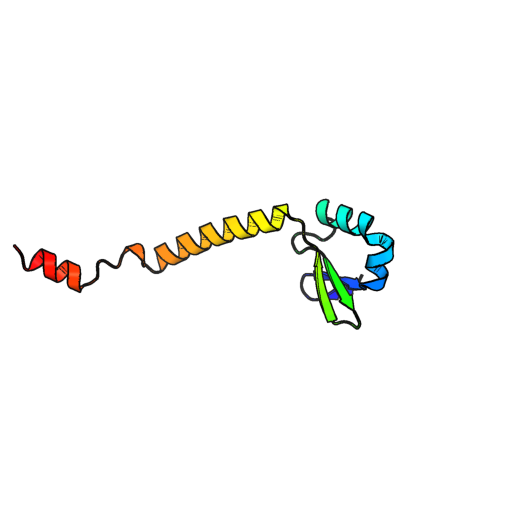C C . ILE A 1 84 ? 29.503 6.455 -43.435 1.00 65.38 84 ILE A C 1
ATOM 649 O O . ILE A 1 84 ? 30.368 6.645 -44.287 1.00 65.38 84 ILE A O 1
ATOM 653 N N . ALA A 1 85 ? 29.013 7.453 -42.692 1.00 65.44 85 ALA A N 1
ATOM 654 C CA . ALA A 1 85 ? 29.484 8.832 -42.811 1.00 65.44 85 ALA A CA 1
ATOM 655 C C . ALA A 1 85 ? 30.935 9.010 -42.323 1.00 65.44 85 ALA A C 1
ATOM 657 O O . ALA A 1 85 ? 31.679 9.775 -42.926 1.00 65.44 85 ALA A O 1
ATOM 658 N N . GLU A 1 86 ? 31.353 8.288 -41.281 1.00 60.91 86 GLU A N 1
ATOM 659 C CA . GLU A 1 86 ? 32.726 8.353 -40.757 1.00 60.91 86 GLU A CA 1
ATOM 660 C C . GLU A 1 86 ? 33.728 7.541 -41.594 1.00 60.91 86 GLU A C 1
ATOM 662 O O . GLU A 1 86 ? 34.863 7.974 -41.774 1.00 60.91 86 GLU A O 1
ATOM 667 N N . LEU A 1 87 ? 33.315 6.405 -42.170 1.00 63.75 87 LEU A N 1
ATOM 668 C CA . LEU A 1 87 ? 34.176 5.586 -43.039 1.00 63.75 87 LEU A CA 1
ATOM 669 C C . LEU A 1 87 ? 34.240 6.082 -44.493 1.00 63.75 87 LEU A C 1
ATOM 671 O O . LEU A 1 87 ? 35.162 5.721 -45.217 1.00 63.75 87 LEU A O 1
ATOM 675 N N . GLY A 1 88 ? 33.276 6.895 -44.933 1.00 54.50 88 GLY A N 1
ATOM 676 C CA . GLY A 1 88 ? 33.264 7.520 -46.262 1.00 54.50 88 GLY A CA 1
ATOM 677 C C . GLY A 1 88 ? 34.006 8.860 -46.346 1.00 54.50 88 GLY A C 1
ATOM 678 O O . GLY A 1 88 ? 34.054 9.449 -47.424 1.00 54.50 88 GLY A O 1
ATOM 679 N N . ALA A 1 89 ? 34.545 9.354 -45.226 1.00 56.59 89 ALA A N 1
ATOM 680 C CA . ALA A 1 89 ? 35.297 10.607 -45.133 1.00 56.59 89 ALA A CA 1
ATOM 681 C C . ALA A 1 89 ? 36.819 10.403 -44.955 1.00 56.59 89 ALA A C 1
ATOM 683 O O . ALA A 1 89 ? 37.525 11.376 -44.679 1.00 56.59 89 ALA A O 1
ATOM 684 N N . ALA A 1 90 ? 37.311 9.166 -45.108 1.00 47.69 90 ALA A N 1
ATOM 685 C CA . ALA A 1 90 ? 38.729 8.798 -45.048 1.00 47.69 90 ALA A CA 1
ATOM 686 C C . ALA A 1 90 ? 39.305 8.495 -46.439 1.00 47.69 90 ALA A C 1
ATOM 688 O O . ALA A 1 90 ? 38.612 7.817 -47.232 1.00 47.69 90 ALA A O 1
#

Secondary structure (DSSP, 8-state):
-EEETTEEEEEHHHHHHTHHHHHHHHHTTTT-TT-EEEEETTEEEEEE--HHHHHHHHHHHHHHHHHHHHHTTGGG---HHHHHHHHTT-

Solvent-accessible surface area (backbone atoms only — not comparable to full-atom values): 5256 Å² total; per-residue (Å²): 129,52,72,61,85,92,25,45,38,44,45,48,72,68,42,62,83,41,43,71,62,51,51,51,37,38,64,72,40,74,52,54,95,72,13,37,30,31,22,56,97,90,38,81,76,48,72,51,62,42,69,69,58,56,51,52,54,51,54,52,49,52,53,53,48,54,51,48,40,56,74,71,35,69,85,64,60,71,46,72,68,53,58,50,55,62,64,70,73,111

Nearest PDB structures (foldseek):
  7pjh-assembly1_B  TM=3.835E-01  e=4.962E+00  Homo sapiens
  7pfa-assembly1_u  TM=4.090E-01  e=7.538E+00  Homo sapiens
  6ejq-assembly1_I  TM=3.045E-01  e=6.116E+00  Thermus phage G20c

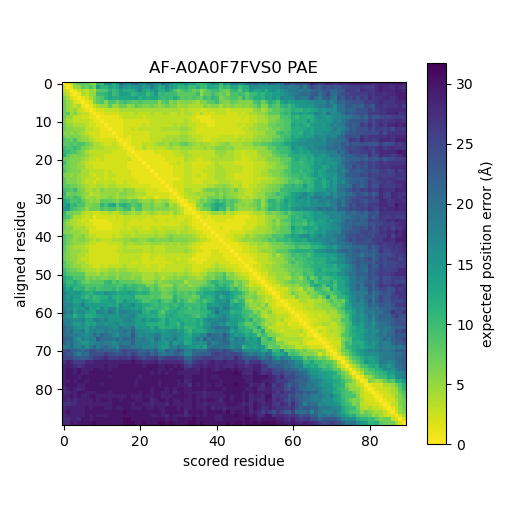pLDDT: mean 76.45, std 12.88, range [46.97, 93.44]

Radius of gyration: 23.39 Å; Cα contacts (8 Å, |Δi|>4): 78; chains: 1; bounding box: 58×22×60 Å

Sequence (90 aa):
MTQLGPWAAIDVEDARDQLPELLQRVADGAFGDDGVALTRDGRILAVLVDPEKIEDIREERSLLQSELDRVRGVDNAVSMKQLIAELGAA

Organism: NCBI:txid408015

Foldseek 3Di:
DDDDVLAAEDEQVRCVVCVVVLLVCQQVCVGPLQAHFYDDPRHGPDGDHHPVSVVVVVVVVVVVVVVVCVVVCVVVPPPVVVVCVVVVVD

Mean predicted aligned error: 13.24 Å

InterPro domains:
  IPR036165 YefM-like superfamily [SSF143120] (10-58)